Protein AF-A0A2A7E7Q1-F1 (afdb_monomer_lite)

Secondary structure (DSSP, 8-state):
------TTTHHHHHHHHTSTT-----EE-S-TTT-TT--EE-GGGHHHHHHHHHTT---S--B--GGGG--

pLDDT: mean 87.41, std 15.6, range [37.09, 98.12]

Foldseek 3Di:
DQDQQDVVCPVVVVVQVPDFLREAAAKQDQDCVVRVRGIGHPVVCVVVQVVQSVVSHHDPPNYDDNNVVDD

Radius of gyration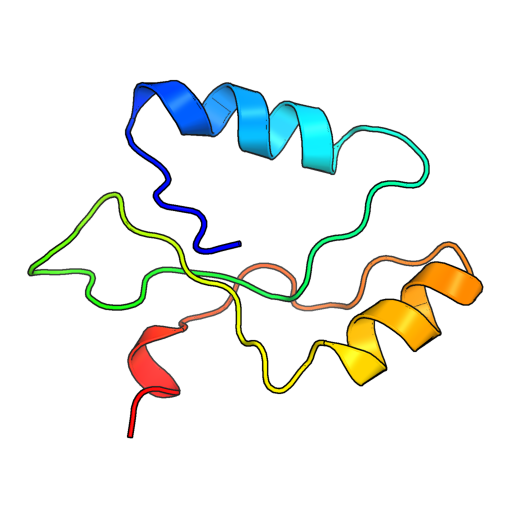: 12.25 Å; chains: 1; bounding box: 28×21×31 Å

Sequence (71 aa):
MYLYCYYLVGVNLMRLMATKNIYFVPFGQDAPEKKPNSMVARMELLEDTVLEALQGKQLQPVVVEKFRYMN

Structure (mmCIF, N/CA/C/O backbone):
data_AF-A0A2A7E7Q1-F1
#
_entry.id   AF-A0A2A7E7Q1-F1
#
loop_
_atom_site.group_PDB
_atom_site.id
_atom_site.type_symbol
_atom_site.label_atom_id
_atom_site.label_alt_id
_atom_site.label_comp_id
_atom_site.label_asym_id
_atom_site.label_entity_id
_atom_site.label_seq_id
_atom_site.pdbx_PDB_ins_code
_atom_site.Cartn_x
_atom_site.Cartn_y
_atom_site.Cartn_z
_atom_site.occupancy
_atom_site.B_iso_or_equiv
_atom_site.auth_seq_id
_atom_site.auth_comp_id
_atom_site.auth_asym_id
_atom_site.auth_atom_id
_atom_site.pdbx_PDB_model_num
ATOM 1 N N . MET A 1 1 ? -3.606 7.586 -8.670 1.00 37.09 1 MET A N 1
ATOM 2 C CA . MET A 1 1 ? -2.374 7.834 -7.890 1.00 37.09 1 MET A CA 1
ATOM 3 C C . MET A 1 1 ? -1.345 6.778 -8.289 1.00 37.09 1 MET A C 1
ATOM 5 O O . MET A 1 1 ? -1.341 5.697 -7.720 1.00 37.09 1 MET A O 1
ATOM 9 N N . TYR A 1 2 ? -0.549 7.023 -9.334 1.00 37.94 2 TYR A N 1
ATOM 10 C CA . TYR A 1 2 ? 0.531 6.106 -9.718 1.00 37.94 2 TYR A CA 1
ATOM 11 C C . TYR A 1 2 ? 1.736 6.407 -8.830 1.00 37.94 2 TYR A C 1
ATOM 13 O O . TYR A 1 2 ? 2.339 7.472 -8.947 1.00 37.94 2 TYR A O 1
ATOM 21 N N . LEU A 1 3 ? 2.037 5.515 -7.889 1.00 47.88 3 LEU A N 1
ATOM 22 C CA . LEU A 1 3 ? 3.169 5.682 -6.989 1.00 47.88 3 LEU A CA 1
ATOM 23 C C . LEU A 1 3 ? 4.457 5.361 -7.768 1.00 47.88 3 LEU A C 1
ATOM 25 O O . LEU A 1 3 ? 4.782 4.211 -8.007 1.00 47.88 3 LEU A O 1
ATOM 29 N N . TYR A 1 4 ? 5.191 6.373 -8.225 1.00 47.75 4 TYR A N 1
ATOM 30 C CA . TYR A 1 4 ? 6.545 6.181 -8.751 1.00 47.75 4 TYR A CA 1
ATOM 31 C C . TYR A 1 4 ? 7.531 6.402 -7.605 1.00 47.75 4 TYR A C 1
ATOM 33 O O . TYR A 1 4 ? 7.818 7.538 -7.228 1.00 47.75 4 TYR A O 1
ATOM 41 N N . CYS A 1 5 ? 8.021 5.320 -7.002 1.00 46.41 5 CYS A N 1
ATOM 42 C CA . CYS A 1 5 ? 8.94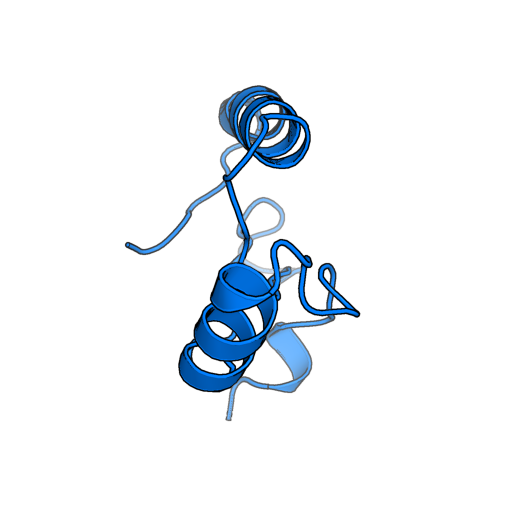7 5.411 -5.878 1.00 46.41 5 CYS A CA 1
ATOM 43 C C . CYS A 1 5 ? 10.386 5.666 -6.366 1.00 46.41 5 CYS A C 1
ATOM 45 O O . CYS A 1 5 ? 11.203 4.763 -6.422 1.00 46.41 5 CYS A O 1
ATOM 47 N N . TYR A 1 6 ? 10.742 6.898 -6.740 1.00 49.78 6 TYR A N 1
ATOM 48 C CA . TYR A 1 6 ? 12.163 7.245 -6.923 1.00 49.78 6 TYR A CA 1
ATOM 49 C C . TYR A 1 6 ? 12.939 7.011 -5.612 1.00 49.78 6 TYR A C 1
ATOM 51 O O . TYR A 1 6 ? 12.348 7.078 -4.542 1.00 49.78 6 TYR A O 1
ATOM 59 N N . TYR A 1 7 ? 14.255 6.772 -5.662 1.00 50.56 7 TYR A N 1
ATOM 60 C CA . TYR A 1 7 ? 15.092 6.423 -4.492 1.00 50.56 7 TYR A CA 1
ATOM 61 C C . TYR A 1 7 ? 14.903 7.357 -3.267 1.00 50.56 7 TYR A C 1
ATOM 63 O O . TYR A 1 7 ? 14.960 6.913 -2.125 1.00 50.56 7 TYR A O 1
ATOM 71 N N . LEU A 1 8 ? 14.578 8.640 -3.491 1.00 59.19 8 LEU A N 1
ATOM 72 C CA . LEU A 1 8 ? 14.242 9.618 -2.439 1.00 59.19 8 LEU A CA 1
ATOM 73 C C . LEU A 1 8 ? 12.857 9.426 -1.776 1.00 59.19 8 LEU A C 1
ATOM 75 O O . LEU A 1 8 ? 12.625 9.918 -0.676 1.00 59.19 8 LEU A O 1
ATOM 79 N N . VAL A 1 9 ? 11.925 8.728 -2.425 1.00 74.12 9 VAL A N 1
ATOM 80 C CA . VAL A 1 9 ? 10.529 8.533 -1.991 1.00 74.12 9 VAL A CA 1
ATOM 81 C C . VAL A 1 9 ? 10.378 7.323 -1.062 1.00 74.12 9 VAL A C 1
ATOM 83 O O . VAL A 1 9 ? 9.412 7.267 -0.302 1.00 74.12 9 VAL A O 1
ATOM 86 N N . GLY A 1 10 ? 11.345 6.398 -1.038 1.00 75.50 10 GLY A N 1
ATOM 87 C CA . GLY A 1 10 ? 11.284 5.193 -0.199 1.00 75.50 10 GLY A CA 1
ATOM 88 C C . GLY A 1 10 ? 11.079 5.503 1.287 1.00 75.50 10 GLY A C 1
ATOM 89 O O . GLY A 1 10 ? 10.247 4.881 1.944 1.00 75.50 10 GLY A O 1
ATOM 90 N N . VAL A 1 11 ? 11.748 6.539 1.805 1.00 86.50 11 VAL A N 1
ATOM 91 C CA . VAL A 1 11 ? 11.581 6.983 3.200 1.00 86.50 11 VAL A CA 1
ATOM 92 C C . VAL A 1 11 ? 10.165 7.503 3.464 1.00 86.50 11 VAL A C 1
ATOM 94 O O . VAL A 1 11 ? 9.588 7.203 4.508 1.00 86.50 11 VAL A O 1
ATOM 97 N N . ASN A 1 12 ? 9.579 8.248 2.523 1.00 89.00 12 ASN A N 1
ATOM 98 C CA . ASN A 1 12 ? 8.213 8.757 2.659 1.00 89.00 12 ASN A CA 1
ATOM 99 C C . ASN A 1 12 ? 7.192 7.616 2.624 1.00 89.00 12 ASN A C 1
ATOM 101 O O . ASN A 1 12 ? 6.270 7.607 3.435 1.00 89.00 12 ASN A O 1
ATOM 105 N N . LEU A 1 13 ? 7.390 6.633 1.742 1.00 88.25 13 LEU A N 1
ATOM 106 C CA . LEU A 1 13 ? 6.541 5.448 1.665 1.00 88.25 13 LEU A CA 1
ATOM 107 C C . LEU A 1 13 ? 6.545 4.680 2.990 1.00 88.25 13 LEU A C 1
ATOM 109 O O . LEU A 1 13 ? 5.487 4.454 3.571 1.00 88.25 13 LEU A O 1
ATOM 113 N N . MET A 1 14 ? 7.727 4.354 3.516 1.00 89.88 14 MET A N 1
ATOM 114 C CA . MET A 1 14 ? 7.843 3.614 4.776 1.00 89.88 14 MET A CA 1
ATOM 115 C C . MET A 1 14 ? 7.321 4.418 5.974 1.00 89.88 14 MET A C 1
ATOM 117 O O . MET A 1 14 ? 6.708 3.846 6.874 1.00 89.88 14 MET A O 1
ATOM 121 N N . ARG A 1 15 ? 7.493 5.748 5.972 1.00 92.00 15 ARG A N 1
ATOM 122 C CA . ARG A 1 15 ? 6.904 6.629 6.993 1.00 92.00 15 ARG A CA 1
ATOM 123 C C . ARG A 1 15 ? 5.380 6.540 6.988 1.00 92.00 15 ARG A C 1
ATOM 125 O O . ARG A 1 15 ? 4.779 6.422 8.053 1.00 92.00 15 ARG A O 1
ATOM 132 N N . LEU A 1 16 ? 4.762 6.568 5.810 1.00 92.62 16 LEU A N 1
ATOM 133 C CA . LEU A 1 16 ? 3.316 6.419 5.683 1.00 92.62 16 LEU A CA 1
ATOM 134 C C . LEU A 1 16 ? 2.858 5.010 6.085 1.00 92.62 16 LEU A C 1
ATOM 136 O O . LEU A 1 16 ? 1.856 4.904 6.780 1.00 92.62 16 LEU A O 1
ATOM 140 N N . MET A 1 17 ? 3.607 3.947 5.758 1.00 91.50 17 MET A N 1
ATOM 141 C CA . MET A 1 17 ? 3.264 2.579 6.190 1.00 91.50 17 MET A CA 1
ATOM 142 C C . MET A 1 17 ? 3.267 2.396 7.713 1.00 91.50 17 MET A C 1
ATOM 144 O O . MET A 1 17 ? 2.528 1.569 8.235 1.00 91.50 17 MET A O 1
ATOM 148 N N . ALA A 1 18 ? 4.096 3.151 8.436 1.00 91.88 18 ALA A N 1
ATOM 149 C CA . ALA A 1 18 ? 4.140 3.122 9.898 1.00 91.88 18 ALA A CA 1
ATOM 150 C C . ALA A 1 18 ? 3.131 4.083 10.559 1.00 91.88 18 ALA A C 1
ATOM 152 O O . ALA A 1 18 ? 3.015 4.114 11.786 1.00 91.88 18 ALA A O 1
ATOM 153 N N . THR A 1 19 ? 2.423 4.902 9.776 1.00 94.62 19 THR A N 1
ATOM 154 C CA . THR A 1 19 ? 1.493 5.905 10.299 1.00 94.62 19 THR A CA 1
ATOM 155 C C . THR A 1 19 ? 0.135 5.270 10.594 1.00 94.62 19 THR A C 1
ATOM 157 O O . THR A 1 19 ? -0.414 4.529 9.782 1.00 94.62 19 THR A O 1
ATOM 160 N N . LYS A 1 20 ? -0.441 5.585 11.761 1.00 92.12 20 LYS A N 1
ATOM 161 C CA . LYS A 1 20 ? -1.763 5.079 12.159 1.00 92.12 20 LYS A CA 1
ATOM 162 C C . LYS A 1 20 ? -2.837 5.470 11.138 1.00 92.12 20 LYS A C 1
ATOM 164 O O . LYS A 1 20 ? -2.860 6.611 10.681 1.00 92.12 20 LYS A O 1
ATOM 169 N N . ASN A 1 21 ? -3.756 4.544 10.863 1.00 94.88 21 ASN A N 1
ATOM 170 C CA . ASN A 1 21 ? -4.901 4.720 9.960 1.00 94.88 21 ASN A CA 1
ATOM 171 C C . ASN A 1 21 ? -4.529 4.994 8.491 1.00 94.88 21 ASN A C 1
ATOM 173 O O . ASN A 1 21 ? -5.363 5.477 7.727 1.00 94.88 21 ASN A O 1
ATOM 177 N N . ILE A 1 22 ? -3.291 4.693 8.089 1.00 96.56 22 ILE A N 1
ATOM 178 C CA . ILE A 1 22 ? -2.886 4.662 6.685 1.00 96.56 22 ILE A CA 1
ATOM 179 C C . ILE A 1 22 ? -2.733 3.203 6.270 1.00 96.56 22 ILE A C 1
ATOM 181 O O . ILE A 1 22 ? -2.023 2.437 6.918 1.00 96.56 22 ILE A O 1
ATOM 185 N N . TYR A 1 23 ? -3.392 2.843 5.173 1.00 97.12 23 TYR A N 1
ATOM 186 C CA . TYR A 1 23 ? -3.396 1.494 4.620 1.00 97.12 23 TYR A CA 1
ATOM 187 C C . TYR A 1 23 ? -2.980 1.538 3.157 1.00 97.12 23 TYR A C 1
ATOM 189 O O . TYR A 1 23 ? -3.268 2.496 2.436 1.00 97.12 23 TYR A O 1
ATOM 197 N N . PHE A 1 24 ? -2.295 0.491 2.724 1.00 96.75 24 PHE A N 1
ATOM 198 C CA . PHE A 1 24 ? -1.748 0.378 1.385 1.00 96.75 24 PHE A CA 1
ATOM 199 C C . PHE A 1 24 ? -2.434 -0.742 0.628 1.00 96.75 24 PHE A C 1
ATOM 201 O O . PHE A 1 24 ? -2.544 -1.863 1.118 1.00 96.75 24 PHE A O 1
ATOM 208 N N . VAL A 1 25 ? -2.836 -0.450 -0.605 1.00 97.25 25 VAL A N 1
ATOM 209 C CA . VAL A 1 25 ? -3.177 -1.509 -1.554 1.00 97.25 25 VAL A CA 1
ATOM 210 C C . VAL A 1 25 ? -1.896 -2.293 -1.843 1.00 97.25 25 VAL A C 1
ATOM 212 O O . VAL A 1 25 ? -0.872 -1.644 -2.088 1.00 97.25 25 VAL A O 1
ATOM 215 N N . PRO A 1 26 ? -1.914 -3.640 -1.824 1.00 96.56 26 PRO A N 1
ATOM 216 C CA . PRO A 1 26 ? -0.725 -4.438 -2.077 1.00 96.56 26 PRO A CA 1
ATOM 217 C C . PRO A 1 26 ? 0.028 -3.990 -3.327 1.00 96.56 26 PRO A C 1
ATOM 219 O O . PRO A 1 26 ? -0.565 -3.787 -4.388 1.00 96.56 26 PRO A O 1
ATOM 222 N N . PHE A 1 27 ? 1.338 -3.813 -3.209 1.00 95.44 27 PHE A N 1
ATOM 223 C CA . PHE A 1 27 ? 2.161 -3.191 -4.240 1.00 95.44 27 PHE A CA 1
ATOM 224 C C . PHE A 1 27 ? 3.505 -3.892 -4.407 1.00 95.44 27 PHE A C 1
ATOM 226 O O . PHE A 1 27 ? 3.971 -4.631 -3.541 1.00 95.44 27 PHE A O 1
ATOM 233 N N . GLY A 1 28 ? 4.156 -3.628 -5.535 1.00 94.06 28 GLY A N 1
ATOM 234 C CA . GLY A 1 28 ? 5.545 -4.010 -5.752 1.00 94.06 28 GLY A CA 1
ATOM 235 C C . GLY A 1 28 ? 6.032 -3.640 -7.139 1.00 94.06 28 GLY A C 1
ATOM 236 O O . GLY A 1 28 ? 5.385 -2.863 -7.839 1.00 94.06 28 GLY A O 1
ATOM 237 N N . GLN A 1 29 ? 7.193 -4.159 -7.531 1.00 93.06 29 GLN A N 1
ATOM 238 C CA . GLN A 1 29 ? 7.823 -3.774 -8.792 1.00 93.06 29 GLN A CA 1
ATOM 239 C C . GLN A 1 29 ? 7.008 -4.243 -9.994 1.00 93.06 29 GLN A C 1
ATOM 241 O O . GLN A 1 29 ? 6.617 -5.407 -10.073 1.00 93.06 29 GLN A O 1
ATOM 246 N N . ASP A 1 30 ? 6.764 -3.335 -10.932 1.00 92.12 30 ASP A N 1
ATOM 247 C CA . ASP A 1 30 ? 5.995 -3.611 -12.141 1.00 92.12 30 ASP A CA 1
ATOM 248 C C . ASP A 1 30 ? 6.909 -4.022 -13.306 1.00 92.12 30 ASP A C 1
ATOM 250 O O . ASP A 1 30 ? 6.630 -4.986 -14.004 1.00 92.12 30 ASP A O 1
ATOM 254 N N . ALA A 1 31 ? 8.062 -3.375 -13.466 1.00 91.69 31 ALA A N 1
ATOM 255 C CA . ALA A 1 31 ? 9.088 -3.771 -14.423 1.00 91.69 31 ALA A CA 1
ATOM 256 C C . ALA A 1 31 ? 10.478 -3.723 -13.766 1.00 91.69 31 ALA A C 1
ATOM 258 O O . ALA A 1 31 ? 11.178 -2.723 -13.932 1.00 91.69 31 ALA A O 1
ATOM 259 N N . PRO A 1 32 ? 10.900 -4.781 -13.046 1.00 89.38 32 PRO A N 1
ATOM 260 C CA . PRO A 1 32 ? 12.151 -4.786 -12.282 1.00 89.38 32 PRO A CA 1
ATOM 261 C C . PRO A 1 32 ? 13.391 -4.406 -13.106 1.00 89.38 32 PRO A C 1
ATOM 263 O O . PRO A 1 32 ? 14.218 -3.626 -12.645 1.00 89.38 32 PRO A O 1
ATOM 266 N N . GLU A 1 33 ? 13.494 -4.895 -14.347 1.00 91.19 33 GLU A N 1
ATOM 267 C CA . GLU A 1 33 ? 14.649 -4.626 -15.216 1.00 91.19 33 GLU A CA 1
ATOM 268 C C . GLU A 1 33 ? 14.617 -3.226 -15.844 1.00 91.19 33 GLU A C 1
ATOM 270 O O . GLU A 1 33 ? 15.628 -2.532 -15.897 1.00 91.19 33 GLU A O 1
ATOM 275 N N . LYS A 1 34 ? 13.445 -2.789 -16.323 1.00 90.19 34 LYS A N 1
ATOM 276 C CA . LYS A 1 34 ? 13.302 -1.511 -17.047 1.00 90.19 34 LYS A CA 1
ATOM 277 C C . LYS A 1 34 ? 13.153 -0.316 -16.106 1.00 90.19 34 LYS A C 1
ATOM 279 O O . LYS A 1 34 ? 13.495 0.805 -16.470 1.00 90.19 34 LYS A O 1
ATOM 284 N N . LYS A 1 35 ? 12.583 -0.541 -14.923 1.00 88.50 35 LYS A N 1
ATOM 285 C CA . LYS A 1 35 ? 12.207 0.479 -13.940 1.00 88.50 35 LYS A CA 1
ATOM 286 C C . LYS A 1 35 ? 12.497 -0.026 -12.516 1.00 88.50 35 LYS A C 1
ATOM 288 O O . LYS A 1 35 ? 11.562 -0.207 -11.737 1.00 88.50 35 LYS A O 1
ATOM 293 N N . PRO A 1 36 ? 13.774 -0.193 -12.131 1.00 85.94 36 PRO A N 1
ATOM 294 C CA . PRO A 1 36 ? 14.161 -0.838 -10.869 1.00 85.94 36 PRO A CA 1
ATOM 295 C C . PRO A 1 36 ? 13.608 -0.155 -9.609 1.00 85.94 36 PRO A C 1
ATOM 297 O O . PRO A 1 36 ? 13.373 -0.812 -8.602 1.00 85.94 36 PRO A O 1
ATOM 300 N N . ASN A 1 37 ? 13.338 1.150 -9.665 1.00 85.81 37 ASN A N 1
ATOM 301 C CA . ASN A 1 37 ? 12.764 1.896 -8.541 1.00 85.81 37 ASN A CA 1
ATOM 302 C C . ASN A 1 37 ? 11.223 1.985 -8.593 1.00 85.81 37 ASN A C 1
ATOM 304 O O . ASN A 1 37 ? 10.586 2.457 -7.658 1.00 85.81 37 ASN A O 1
ATOM 308 N N . SER A 1 38 ? 10.577 1.563 -9.682 1.00 88.75 38 SER A N 1
ATOM 309 C CA . SER A 1 38 ? 9.121 1.677 -9.794 1.00 88.75 38 SER A CA 1
ATOM 310 C C . SER A 1 38 ? 8.433 0.616 -8.940 1.00 88.75 38 SER A C 1
ATOM 312 O O . SER A 1 38 ? 8.798 -0.556 -8.974 1.00 88.75 38 SER A O 1
ATOM 314 N N . MET A 1 39 ? 7.436 1.038 -8.163 1.00 90.56 39 MET A N 1
ATOM 315 C CA . MET A 1 39 ? 6.588 0.163 -7.361 1.00 90.56 39 MET A CA 1
ATOM 316 C C . MET A 1 39 ? 5.140 0.578 -7.550 1.00 90.56 39 MET A C 1
ATOM 318 O O . MET A 1 39 ? 4.760 1.672 -7.155 1.00 90.56 39 MET A O 1
ATOM 322 N N . VAL A 1 40 ? 4.324 -0.289 -8.130 1.00 91.69 40 VAL A N 1
ATOM 323 C CA . VAL A 1 40 ? 2.938 0.013 -8.479 1.00 91.69 40 VAL A CA 1
ATOM 324 C C . VAL A 1 40 ? 2.004 -0.880 -7.671 1.00 91.69 40 VAL A C 1
ATOM 326 O O . VAL A 1 40 ? 2.286 -2.056 -7.433 1.00 91.69 40 VAL A O 1
ATOM 329 N N . ALA A 1 41 ? 0.885 -0.307 -7.234 1.00 94.75 41 ALA A N 1
ATOM 330 C CA . ALA A 1 41 ? -0.151 -1.049 -6.534 1.00 94.75 41 ALA A CA 1
ATOM 331 C C . ALA A 1 41 ? -0.952 -1.947 -7.487 1.00 94.75 41 ALA A C 1
ATOM 333 O O . ALA A 1 41 ? -1.184 -1.619 -8.654 1.00 94.75 41 ALA A O 1
ATOM 334 N N . ARG A 1 42 ? -1.409 -3.076 -6.956 1.00 94.75 42 ARG A N 1
ATOM 335 C CA . ARG A 1 42 ? -2.382 -3.974 -7.573 1.00 94.75 42 ARG A CA 1
ATOM 336 C C . ARG A 1 42 ? -3.777 -3.394 -7.393 1.00 94.75 42 ARG A C 1
ATOM 338 O O . ARG A 1 42 ? -4.454 -3.706 -6.421 1.00 94.75 42 ARG A O 1
ATOM 345 N N . MET A 1 43 ? -4.185 -2.514 -8.305 1.00 93.75 43 MET A N 1
ATOM 346 C CA . MET A 1 43 ? -5.476 -1.814 -8.225 1.00 93.75 43 MET A CA 1
ATOM 347 C C . MET A 1 43 ? -6.674 -2.771 -8.194 1.00 93.75 43 MET A C 1
ATOM 349 O O . MET A 1 43 ? -7.718 -2.415 -7.662 1.00 93.75 43 MET A O 1
ATOM 353 N N . GLU A 1 44 ? -6.502 -3.998 -8.684 1.00 95.06 44 GLU A N 1
ATOM 354 C CA . GLU A 1 44 ? -7.471 -5.083 -8.551 1.00 95.06 44 GLU A CA 1
ATOM 355 C C . GLU A 1 44 ? -7.799 -5.467 -7.090 1.00 95.06 44 GLU A C 1
ATOM 357 O O . GLU A 1 44 ? -8.862 -6.018 -6.845 1.00 95.06 44 GLU A O 1
ATOM 362 N N . LEU A 1 45 ? -6.930 -5.153 -6.120 1.00 96.56 45 LEU A N 1
ATOM 363 C CA . LEU A 1 45 ? -7.124 -5.425 -4.685 1.00 96.56 45 LEU A CA 1
ATOM 364 C C . LEU A 1 45 ? -7.597 -4.191 -3.898 1.00 96.56 45 LEU A C 1
ATOM 366 O O . LEU A 1 45 ? -7.523 -4.169 -2.667 1.00 96.56 45 LEU A O 1
ATOM 370 N N . LEU A 1 46 ? -8.025 -3.127 -4.584 1.00 96.75 46 LEU A N 1
ATOM 371 C CA . LEU A 1 46 ? -8.430 -1.879 -3.934 1.00 96.75 46 LEU A CA 1
ATOM 372 C C . LEU A 1 46 ? -9.625 -2.092 -3.003 1.00 96.75 46 LEU A C 1
ATOM 374 O O . LEU A 1 46 ? -9.581 -1.647 -1.859 1.00 96.75 46 LEU A O 1
ATOM 378 N N . GLU A 1 47 ? -10.661 -2.783 -3.475 1.00 97.69 47 GLU A N 1
ATOM 379 C CA . GLU A 1 47 ? -11.881 -3.035 -2.699 1.00 97.69 47 GLU A CA 1
ATOM 380 C C . GLU A 1 47 ? -11.575 -3.854 -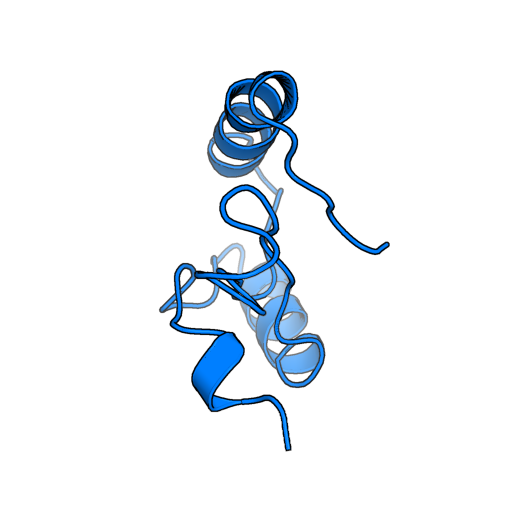1.438 1.00 97.69 47 GLU A C 1
ATOM 382 O O . GLU A 1 47 ? -11.909 -3.425 -0.333 1.00 97.69 47 GLU A O 1
ATOM 387 N N . ASP A 1 48 ? -10.825 -4.950 -1.581 1.00 97.69 48 ASP A N 1
ATOM 388 C CA . ASP A 1 48 ? -10.375 -5.787 -0.461 1.00 97.69 48 ASP A CA 1
ATOM 389 C C . ASP A 1 48 ? -9.553 -4.990 0.561 1.00 97.69 48 ASP A C 1
ATOM 391 O O . ASP A 1 48 ? -9.707 -5.144 1.774 1.00 97.69 48 ASP A O 1
ATOM 395 N N . THR A 1 49 ? -8.694 -4.086 0.078 1.00 97.75 49 THR A N 1
ATOM 396 C CA . THR A 1 49 ? -7.889 -3.222 0.950 1.00 97.75 49 THR A CA 1
ATOM 397 C C . THR A 1 49 ? -8.773 -2.282 1.761 1.00 97.75 49 THR A C 1
ATOM 399 O O . THR A 1 49 ? -8.522 -2.079 2.947 1.00 97.75 49 THR A O 1
ATOM 402 N N . VAL A 1 50 ? -9.812 -1.711 1.145 1.00 97.81 50 VAL A N 1
ATOM 403 C CA . VAL A 1 50 ? -10.764 -0.835 1.839 1.00 97.81 50 VAL A CA 1
ATOM 404 C C . VAL A 1 50 ? -11.549 -1.620 2.891 1.00 97.81 50 VAL A C 1
ATOM 406 O O . VAL A 1 50 ? -11.712 -1.127 4.005 1.00 97.81 50 VAL A O 1
ATOM 409 N N . LEU A 1 51 ? -11.984 -2.846 2.587 1.00 98.12 51 LEU A N 1
ATOM 410 C CA . LEU A 1 51 ? -12.709 -3.698 3.537 1.00 98.12 51 LEU A CA 1
ATOM 411 C C . LEU A 1 51 ? -11.884 -4.023 4.793 1.00 98.12 51 LEU A C 1
ATOM 413 O O . LEU A 1 51 ? -12.406 -3.946 5.908 1.00 98.12 51 LEU A O 1
ATOM 417 N N . GLU A 1 52 ? -10.597 -4.333 4.640 1.00 98.12 52 GLU A N 1
ATOM 418 C CA . GLU A 1 52 ? -9.699 -4.555 5.782 1.00 98.12 52 GLU A CA 1
ATOM 419 C C . GLU A 1 52 ? -9.381 -3.250 6.525 1.00 98.12 52 GLU A C 1
ATOM 421 O O . GLU A 1 52 ? -9.383 -3.219 7.761 1.00 98.12 52 GLU A O 1
ATOM 426 N N . ALA A 1 53 ? -9.201 -2.143 5.798 1.00 97.56 53 ALA A N 1
ATOM 427 C CA . ALA A 1 53 ? -8.962 -0.829 6.388 1.00 97.56 53 ALA A CA 1
ATOM 428 C C . ALA A 1 53 ? -10.128 -0.370 7.280 1.00 97.56 53 ALA A C 1
ATOM 430 O O . ALA A 1 53 ? -9.894 0.211 8.340 1.00 97.56 53 ALA A O 1
ATOM 431 N N . LEU A 1 54 ? -11.378 -0.684 6.911 1.00 97.56 54 LEU A N 1
ATOM 432 C CA . LEU A 1 54 ? -12.562 -0.423 7.743 1.00 97.56 54 LEU A CA 1
ATOM 433 C C . LEU A 1 54 ? -12.534 -1.193 9.073 1.00 97.56 54 LEU A C 1
ATOM 435 O O . LEU A 1 54 ? -13.075 -0.718 10.069 1.00 97.56 54 LEU A O 1
ATOM 439 N N . GLN A 1 55 ? -11.871 -2.351 9.116 1.00 97.69 55 GLN A N 1
ATOM 440 C CA . GLN A 1 55 ? -11.628 -3.117 10.344 1.00 97.69 55 GLN A CA 1
ATOM 441 C C . GLN A 1 55 ? -10.367 -2.656 11.094 1.00 97.69 55 GLN A C 1
ATOM 443 O O . GLN A 1 55 ? -9.973 -3.269 12.088 1.00 97.69 55 GLN A O 1
ATOM 448 N N . GLY A 1 56 ? -9.700 -1.608 10.611 1.00 96.88 56 GLY A N 1
ATOM 449 C CA . GLY A 1 56 ? -8.444 -1.120 11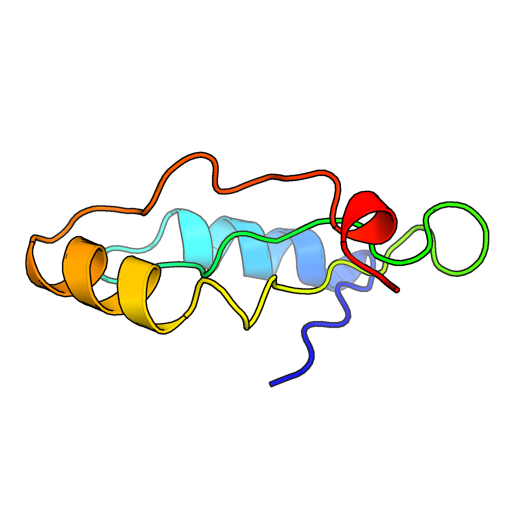.158 1.00 96.88 56 GLY A CA 1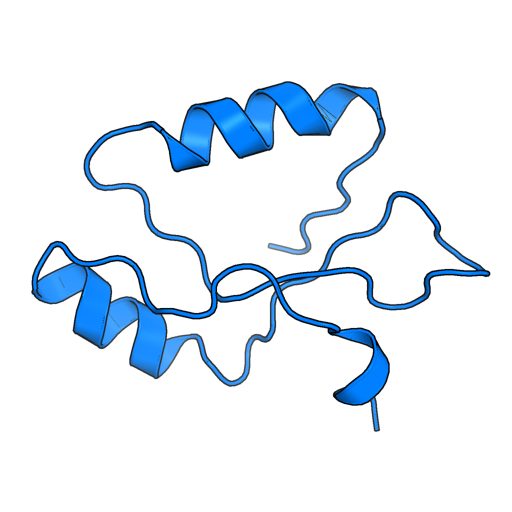
ATOM 450 C C . GLY A 1 56 ? -7.224 -1.973 10.788 1.00 96.88 56 GLY A C 1
ATOM 451 O O . GLY A 1 56 ? -6.174 -1.820 11.417 1.00 96.88 56 GLY A O 1
ATOM 452 N N . LYS A 1 57 ? -7.333 -2.865 9.795 1.00 97.12 57 LYS A N 1
ATOM 453 C CA . LYS A 1 57 ? -6.301 -3.841 9.417 1.00 97.12 57 LYS A CA 1
ATOM 454 C C . LYS A 1 57 ? -5.673 -3.515 8.063 1.00 97.12 57 LYS A C 1
ATOM 456 O O . LYS A 1 57 ? -6.319 -3.019 7.149 1.00 97.12 57 LYS A O 1
ATOM 461 N N . GLN A 1 58 ? -4.390 -3.836 7.930 1.00 97.62 58 GLN A N 1
ATOM 462 C CA . GLN A 1 58 ? -3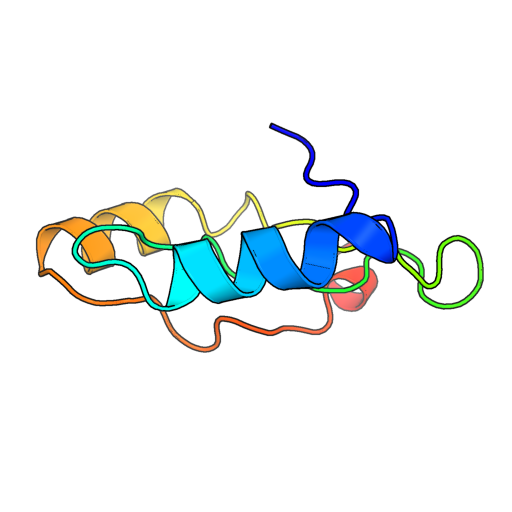.678 -3.800 6.654 1.00 97.62 58 GLN A CA 1
ATOM 463 C C . GLN A 1 58 ? -3.874 -5.134 5.930 1.00 97.62 58 GLN A C 1
ATOM 465 O O . GLN A 1 58 ? -3.523 -6.178 6.480 1.00 97.62 58 GLN A O 1
ATOM 470 N N . LEU A 1 59 ? -4.372 -5.094 4.690 1.00 97.75 59 LEU A N 1
ATOM 471 C CA . LEU A 1 59 ? -4.467 -6.273 3.828 1.00 97.75 59 LEU A CA 1
ATOM 472 C C . LEU A 1 59 ? -3.075 -6.886 3.606 1.00 97.75 59 LEU A C 1
ATOM 474 O O . LEU A 1 59 ? -2.116 -6.166 3.309 1.00 97.75 59 LEU A O 1
ATOM 478 N N . GLN A 1 60 ? -2.975 -8.210 3.741 1.00 97.62 60 GLN A N 1
ATOM 479 C CA . GLN A 1 60 ? -1.742 -8.978 3.557 1.00 97.62 60 GLN A CA 1
ATOM 480 C C . GLN A 1 60 ? -1.912 -10.046 2.463 1.00 97.62 60 GLN A C 1
ATOM 482 O O . GLN A 1 60 ? -2.989 -10.634 2.367 1.00 97.62 60 GLN A O 1
ATOM 487 N N . PRO A 1 61 ? -0.863 -10.358 1.678 1.00 96.62 61 PRO A N 1
ATOM 488 C CA . PRO A 1 61 ? 0.467 -9.741 1.698 1.00 96.62 61 PRO A CA 1
ATOM 489 C C . PRO A 1 61 ? 0.467 -8.328 1.089 1.00 96.62 61 PRO A C 1
ATOM 491 O O . PRO A 1 61 ? -0.079 -8.121 0.011 1.00 96.62 61 PRO A O 1
ATOM 494 N N . VAL A 1 62 ? 1.109 -7.362 1.758 1.00 96.00 62 VAL A N 1
ATOM 495 C CA . VAL A 1 62 ? 1.197 -5.968 1.276 1.00 96.00 62 VAL A CA 1
ATOM 496 C C . VAL A 1 62 ? 2.300 -5.755 0.230 1.00 96.00 62 VAL A C 1
ATOM 498 O O . VAL A 1 62 ? 2.127 -4.960 -0.689 1.00 96.00 62 VAL A O 1
ATOM 501 N N . VAL A 1 63 ? 3.419 -6.482 0.323 1.00 95.31 63 VAL A N 1
ATOM 502 C CA . VAL A 1 63 ? 4.491 -6.463 -0.688 1.00 95.31 63 VAL A CA 1
ATOM 503 C C . VAL A 1 63 ? 4.362 -7.701 -1.565 1.00 95.31 63 VAL A C 1
ATOM 505 O O . VAL A 1 63 ? 4.361 -8.823 -1.061 1.00 95.31 63 VAL A O 1
ATOM 508 N N . VAL A 1 64 ? 4.246 -7.499 -2.875 1.00 94.88 64 VAL A N 1
ATOM 509 C CA . VAL A 1 64 ? 3.959 -8.557 -3.855 1.00 94.88 64 VAL A CA 1
ATOM 510 C C . VAL A 1 64 ? 4.769 -8.373 -5.135 1.00 94.88 64 VAL A C 1
ATOM 512 O O . VAL A 1 64 ? 5.199 -7.276 -5.472 1.00 94.88 64 VAL A O 1
ATOM 515 N N . GLU A 1 65 ? 4.938 -9.433 -5.916 1.00 93.50 65 GLU A N 1
ATOM 516 C CA . GLU A 1 65 ? 5.592 -9.360 -7.228 1.00 93.50 65 GLU A CA 1
ATOM 517 C C . GLU A 1 65 ? 4.614 -8.828 -8.295 1.00 93.50 65 GLU A C 1
ATOM 519 O O . GLU A 1 65 ? 4.035 -9.602 -9.058 1.00 93.50 65 GLU A O 1
ATOM 524 N N . LYS A 1 66 ? 4.383 -7.501 -8.343 1.00 91.75 66 LYS A N 1
ATOM 525 C CA . LYS A 1 66 ? 3.387 -6.877 -9.248 1.00 91.75 66 LYS A CA 1
ATOM 526 C C . LYS A 1 66 ? 3.598 -7.248 -10.720 1.00 91.75 66 LYS A C 1
ATOM 528 O O . LYS A 1 66 ? 2.611 -7.449 -11.424 1.00 91.75 66 LYS A O 1
ATOM 533 N N . PHE A 1 67 ? 4.840 -7.393 -11.171 1.00 91.12 67 PHE A N 1
ATOM 534 C CA . PHE A 1 67 ? 5.179 -7.781 -12.543 1.00 91.12 67 PHE A CA 1
ATOM 535 C C . PHE A 1 67 ? 4.560 -9.119 -12.990 1.00 91.12 67 PHE A C 1
ATOM 537 O O . PHE A 1 67 ? 4.365 -9.319 -14.183 1.00 91.12 67 PHE A O 1
ATOM 544 N N . ARG A 1 68 ? 4.185 -10.015 -12.061 1.00 91.56 68 ARG A N 1
ATOM 545 C CA . ARG A 1 68 ? 3.460 -11.265 -12.375 1.00 91.56 68 ARG A CA 1
ATOM 546 C C . ARG A 1 68 ? 1.978 -11.064 -12.696 1.00 91.56 68 ARG A C 1
ATOM 548 O O . ARG A 1 68 ? 1.326 -11.987 -13.165 1.00 91.56 68 ARG A O 1
ATOM 555 N N . TYR A 1 69 ? 1.450 -9.877 -12.416 1.00 88.56 69 TYR A N 1
ATOM 556 C CA . TYR A 1 69 ? 0.046 -9.496 -12.583 1.00 88.56 69 TYR A CA 1
ATOM 557 C C . TYR A 1 69 ? -0.095 -8.364 -13.610 1.00 88.56 69 TYR A C 1
ATOM 559 O O . TYR A 1 69 ? -0.959 -7.493 -13.469 1.00 88.56 69 TYR A O 1
ATOM 567 N N . MET A 1 70 ? 0.818 -8.310 -14.579 1.00 78.94 70 MET A N 1
ATOM 568 C CA . MET A 1 70 ? 0.743 -7.435 -15.743 1.00 78.94 70 MET A CA 1
ATOM 569 C C . MET A 1 70 ? 0.532 -8.328 -16.964 1.00 78.94 70 MET A C 1
ATOM 571 O O . MET A 1 70 ? 1.495 -8.883 -17.488 1.00 78.94 70 MET A O 1
ATOM 575 N N . ASN A 1 71 ? -0.730 -8.506 -17.346 1.00 67.50 71 ASN A N 1
ATOM 576 C CA . ASN A 1 71 ? -1.115 -9.121 -18.616 1.00 67.50 71 ASN A CA 1
ATOM 577 C C . ASN A 1 71 ? -1.417 -8.019 -19.626 1.00 67.50 71 ASN A C 1
ATOM 579 O O . ASN A 1 71 ? -2.103 -7.052 -19.219 1.00 67.50 71 ASN A O 1
#